Protein AF-A0A444UQG5-F1 (afdb_monomer)

Nearest PDB structures (foldseek):
  4miv-assembly1_B  TM=8.599E-01  e=2.921E-13  Homo sapiens
  4miv-assembly4_G  TM=8.501E-01  e=8.604E-13  Homo sapiens
  4miv-assembly3_F  TM=8.378E-01  e=3.801E-12  Homo sapiens

Foldseek 3Di:
DDDDDPPPPPQPPQLVVPDVQEQFAEFAADVDDDCVRHDHPHYHYVVNDPNCQRAPVVVSVVVSVVVSVPPPDPGHYDYHRHHPPQPFCCVPCVVCPGRNVQQQPPDPPNDHHDDDDDPVRPPDD

InterPro domains:
  IPR017850 Alkaline-phosphatase-like, core domain superfamily [G3DSA:3.40.720.10] (21-124)
  IPR017850 Alkaline-phosphatase-like, core domain superfamily [SSF53649] (25-100)

Mean predicted aligned error: 9.88 Å

pLDDT: mean 79.7, std 18.8, range [27.98, 96.19]

Secondary structure (DSSP, 8-state):
------------TTTTT--TTSEEEEEE---SS-GGGS--SEEEETTTS-HHHHHT-HHHHHHHHHHHHTS---SPEEEEEE--TT---TTT-GGG-TTSTTTTSSSTTSS-------GGGG---

Radius of gyration: 18.4 Å; Cα contacts (8 Å, |Δi|>4): 160; chains: 1; bounding box: 42×46×58 Å

Solvent-accessible surface area (backbone atoms only — not comparable to full-atom values): 7798 Å² total; per-residue (Å²): 140,79,89,78,81,79,80,74,76,86,66,51,77,59,55,78,63,62,49,93,73,37,49,33,32,39,36,7,58,68,98,65,79,66,67,92,66,60,83,46,86,40,72,44,29,54,91,83,41,60,44,61,47,40,11,60,35,61,70,53,39,52,52,51,52,53,54,58,71,63,56,92,64,93,48,56,77,46,75,47,75,32,61,42,64,82,48,74,29,41,88,86,42,51,91,22,35,58,51,35,77,44,53,31,64,61,57,90,91,26,78,53,66,75,84,83,76,57,77,84,75,63,64,85,128

Organism: Acipenser ruthenus (NCBI:txid7906)

Structure (mmCIF, N/CA/C/O backbone):
data_AF-A0A444UQG5-F1
#
_entry.id   AF-A0A444UQG5-F1
#
loop_
_atom_site.group_PDB
_atom_site.id
_atom_site.type_symbol
_atom_site.label_atom_id
_atom_site.label_alt_id
_atom_site.label_comp_id
_atom_site.label_asym_id
_atom_site.label_entity_id
_atom_site.label_seq_id
_atom_site.pdbx_PDB_ins_code
_atom_site.Cartn_x
_atom_site.Cartn_y
_atom_site.Cartn_z
_atom_site.occupancy
_atom_site.B_iso_or_equiv
_atom_site.auth_seq_id
_atom_site.auth_comp_id
_atom_site.auth_asym_id
_atom_site.auth_atom_id
_atom_site.pdbx_PDB_model_num
ATOM 1 N N . MET A 1 1 ? 25.318 -24.220 40.198 1.00 33.59 1 MET A N 1
ATOM 2 C CA . MET A 1 1 ? 25.041 -23.938 38.773 1.00 33.59 1 MET A CA 1
ATOM 3 C C . MET A 1 1 ? 23.625 -24.414 38.481 1.00 33.59 1 MET A C 1
ATOM 5 O O . MET A 1 1 ? 23.400 -25.613 38.415 1.00 33.59 1 MET A O 1
ATOM 9 N N . HIS A 1 2 ? 22.649 -23.510 38.456 1.00 30.95 2 HIS A N 1
ATOM 10 C CA . HIS A 1 2 ? 21.287 -23.803 38.005 1.00 30.95 2 HIS A CA 1
ATOM 11 C C . HIS A 1 2 ? 21.068 -22.975 36.745 1.00 30.95 2 HIS A C 1
ATOM 13 O O . HIS A 1 2 ? 21.158 -21.751 36.780 1.00 30.95 2 HIS A O 1
ATOM 19 N N . SER A 1 3 ? 20.896 -23.672 35.624 1.00 34.53 3 SER A N 1
ATOM 20 C CA . SER A 1 3 ? 20.549 -23.084 34.337 1.00 34.53 3 SER A CA 1
ATOM 21 C C . SER A 1 3 ? 19.106 -22.596 34.435 1.00 34.53 3 SER A C 1
ATOM 23 O O . SER A 1 3 ? 18.177 -23.394 34.526 1.00 34.53 3 SER A O 1
ATOM 25 N N . GLY A 1 4 ? 18.935 -21.278 34.517 1.00 32.34 4 GLY A N 1
ATOM 26 C CA . GLY A 1 4 ? 17.632 -20.640 34.416 1.00 32.34 4 GLY A CA 1
ATOM 27 C C . GLY A 1 4 ? 17.149 -20.725 32.975 1.00 32.34 4 GLY A C 1
ATOM 28 O O . GLY A 1 4 ? 17.716 -20.099 32.084 1.00 32.34 4 GLY A O 1
ATOM 29 N N . THR A 1 5 ? 16.098 -21.502 32.744 1.00 33.50 5 THR A N 1
ATOM 30 C CA . THR A 1 5 ? 15.280 -21.417 31.537 1.00 33.50 5 THR A CA 1
ATOM 31 C C . THR A 1 5 ? 14.663 -20.022 31.455 1.00 33.50 5 THR A C 1
ATOM 33 O O . THR A 1 5 ? 13.746 -19.696 32.207 1.00 33.50 5 THR A O 1
ATOM 36 N N . CYS A 1 6 ? 15.168 -19.191 30.542 1.00 27.98 6 CYS A N 1
ATOM 37 C CA . CYS A 1 6 ? 14.512 -17.955 30.135 1.00 27.98 6 CYS A CA 1
ATOM 38 C C . CYS A 1 6 ? 13.212 -18.304 29.398 1.00 27.98 6 CYS A C 1
ATOM 40 O O . CYS A 1 6 ? 13.220 -18.567 28.197 1.00 27.98 6 CYS A O 1
ATOM 42 N N . TYR A 1 7 ? 12.087 -18.289 30.110 1.00 31.41 7 TYR A N 1
ATOM 43 C CA . TYR A 1 7 ? 10.776 -18.136 29.489 1.00 31.41 7 TYR A CA 1
ATOM 44 C C . TYR A 1 7 ? 10.681 -16.702 28.950 1.00 31.41 7 TYR A C 1
ATOM 46 O O . TYR A 1 7 ? 10.202 -15.799 29.631 1.00 31.41 7 TYR A O 1
ATOM 54 N N . LEU A 1 8 ? 11.175 -16.472 27.730 1.00 33.75 8 LEU A N 1
ATOM 55 C CA . LEU A 1 8 ? 10.726 -15.326 26.947 1.00 33.75 8 LEU A CA 1
ATOM 56 C C . LEU A 1 8 ? 9.278 -15.611 26.545 1.00 33.75 8 LEU A C 1
ATOM 58 O O . LEU A 1 8 ? 8.991 -16.492 25.731 1.00 33.75 8 LEU A O 1
ATOM 62 N N . SER A 1 9 ? 8.368 -14.880 27.177 1.00 37.19 9 SER A N 1
ATOM 63 C CA . SER A 1 9 ? 6.961 -14.792 26.821 1.00 37.19 9 SER A CA 1
ATOM 64 C C . SER A 1 9 ? 6.830 -14.452 25.333 1.00 37.19 9 SER A C 1
ATOM 66 O O . SER A 1 9 ? 7.060 -13.314 24.930 1.00 37.19 9 SER A O 1
ATOM 68 N N . HIS A 1 10 ? 6.463 -15.443 24.521 1.00 40.59 10 HIS A N 1
ATOM 69 C CA . HIS A 1 10 ? 6.075 -15.294 23.116 1.00 40.59 10 HIS A CA 1
ATOM 70 C C . HIS A 1 10 ? 4.682 -14.658 23.010 1.00 40.59 10 HIS A C 1
ATOM 72 O O . HIS A 1 10 ? 3.760 -15.238 22.443 1.00 40.59 10 HIS A O 1
ATOM 78 N N . VAL A 1 11 ? 4.506 -13.475 23.593 1.00 42.38 11 VAL A N 1
ATOM 79 C CA . VAL A 1 11 ? 3.353 -12.639 23.269 1.00 42.38 11 VAL A CA 1
ATOM 80 C C . VAL A 1 11 ? 3.768 -11.845 22.031 1.00 42.38 11 VAL A C 1
ATOM 82 O O . VAL A 1 11 ? 4.779 -11.137 22.101 1.00 42.38 11 VAL A O 1
ATOM 85 N N . PRO A 1 12 ? 3.082 -11.992 20.883 1.00 54.03 12 PRO A N 1
ATOM 86 C CA . PRO A 1 12 ? 3.355 -11.161 19.719 1.00 54.03 12 PRO A CA 1
ATOM 87 C C . PRO A 1 12 ? 3.313 -9.692 20.142 1.00 54.03 12 PRO A C 1
ATOM 89 O O . PRO A 1 12 ? 2.421 -9.290 20.887 1.00 54.03 12 PRO A O 1
ATOM 92 N N . PHE A 1 13 ? 4.267 -8.885 19.677 1.00 50.34 13 PHE A N 1
ATOM 93 C CA . PHE A 1 13 ? 4.331 -7.447 19.973 1.00 50.34 13 PHE A CA 1
ATOM 94 C C . PHE A 1 13 ? 2.990 -6.731 19.703 1.00 50.34 13 PHE A C 1
ATOM 96 O O . PHE A 1 13 ? 2.634 -5.780 20.391 1.00 50.34 13 PHE A O 1
ATOM 103 N N . THR A 1 14 ? 2.211 -7.240 18.748 1.00 50.91 14 THR A N 1
ATOM 104 C CA . THR A 1 14 ? 0.875 -6.765 18.380 1.00 50.91 14 THR A CA 1
ATOM 105 C C . THR A 1 14 ? -0.216 -7.122 19.396 1.00 50.91 14 THR A C 1
ATOM 107 O O . THR A 1 14 ? -1.068 -6.282 19.673 1.00 50.91 14 THR A O 1
ATOM 110 N N . ALA A 1 15 ? -0.154 -8.289 20.045 1.00 51.81 15 ALA A N 1
ATOM 111 C CA . ALA A 1 15 ? -1.118 -8.701 21.071 1.00 51.81 15 ALA A CA 1
ATOM 112 C C . ALA A 1 15 ? -1.021 -7.863 22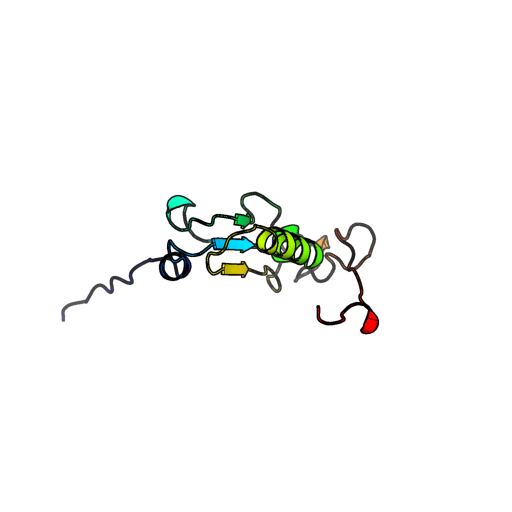.362 1.00 51.81 15 ALA A C 1
ATOM 114 O O . ALA A 1 15 ? -1.980 -7.790 23.122 1.00 51.81 15 ALA A O 1
ATOM 115 N N . GLY A 1 16 ? 0.122 -7.210 22.607 1.00 49.84 16 GLY A N 1
ATOM 116 C CA . GLY A 1 16 ? 0.286 -6.248 23.705 1.00 49.84 16 GLY A CA 1
ATOM 117 C C . GLY A 1 16 ? -0.166 -4.818 23.378 1.00 49.84 16 GLY A C 1
ATOM 118 O O . GLY A 1 16 ? -0.334 -4.019 24.295 1.00 49.84 16 GLY A O 1
ATOM 119 N N . LEU A 1 17 ? -0.344 -4.484 22.092 1.00 55.50 17 LEU A N 1
ATOM 120 C CA . LEU A 1 17 ? -0.677 -3.135 21.610 1.00 55.50 17 LEU A CA 1
ATOM 121 C C . LEU A 1 17 ? -2.112 -3.008 21.091 1.00 55.50 17 LEU A C 1
ATOM 123 O O . LEU A 1 17 ? -2.660 -1.906 21.118 1.00 55.50 17 LEU A O 1
ATOM 127 N N . HIS A 1 18 ? -2.732 -4.102 20.640 1.00 59.12 18 HIS A N 1
ATOM 128 C CA . HIS A 1 18 ? -4.156 -4.116 20.329 1.00 59.12 18 HIS A CA 1
ATOM 129 C C . HIS A 1 18 ? -4.952 -4.058 21.636 1.00 59.12 18 HIS A C 1
ATOM 131 O O . HIS A 1 18 ? -5.248 -5.069 22.272 1.00 59.12 18 HIS A O 1
ATOM 137 N N . LEU A 1 19 ? -5.255 -2.836 22.068 1.00 59.84 19 LEU A N 1
ATOM 138 C CA . LEU A 1 19 ? -6.171 -2.603 23.173 1.00 59.84 19 LEU A CA 1
ATOM 139 C C . LEU A 1 19 ? -7.580 -3.007 22.701 1.00 59.84 19 LEU A C 1
ATOM 141 O O . LEU A 1 19 ? -7.973 -2.567 21.618 1.00 59.84 19 LEU A O 1
ATOM 145 N N . PRO A 1 20 ? -8.364 -3.771 23.489 1.00 64.69 20 PRO A N 1
ATOM 146 C CA . PRO A 1 20 ? -9.726 -4.191 23.120 1.00 64.69 20 PRO A CA 1
ATOM 147 C C . PRO A 1 20 ? -10.655 -3.029 22.731 1.00 64.69 20 PRO A C 1
ATOM 149 O O . PRO A 1 20 ? -11.639 -3.203 22.018 1.00 64.69 20 PRO A O 1
ATOM 152 N N . GLU A 1 21 ? -10.330 -1.825 23.199 1.00 76.75 21 GLU A N 1
ATOM 153 C CA . GLU A 1 21 ? -11.081 -0.593 22.973 1.00 76.75 21 GLU A CA 1
ATOM 154 C C . GLU A 1 21 ? -10.582 0.211 21.762 1.00 76.75 21 GLU A C 1
ATOM 156 O O . GLU A 1 21 ? -11.030 1.333 21.557 1.00 76.75 21 GLU A O 1
ATOM 161 N N . SER A 1 22 ? -9.665 -0.337 20.956 1.00 80.38 22 SER A N 1
ATOM 162 C CA . SER A 1 22 ? -9.114 0.312 19.762 1.00 80.38 22 SER A CA 1
ATOM 163 C C . SER A 1 22 ? -9.539 -0.387 18.475 1.00 80.38 22 SER A C 1
ATOM 165 O O . SER A 1 22 ? -9.666 -1.610 18.429 1.00 80.38 22 SER A O 1
ATOM 167 N N . THR A 1 23 ? -9.706 0.387 17.406 1.00 88.31 23 THR A N 1
ATOM 168 C CA . THR A 1 23 ? -9.893 -0.152 16.058 1.00 88.31 23 THR A CA 1
ATOM 169 C C . THR A 1 23 ? -8.543 -0.567 15.495 1.00 88.31 23 THR A C 1
ATOM 171 O O . THR A 1 23 ? -7.670 0.274 15.249 1.00 88.31 23 THR A O 1
ATOM 174 N N . GLY A 1 24 ? -8.363 -1.874 15.304 1.00 89.38 24 GLY A N 1
ATOM 175 C CA . GLY A 1 24 ? -7.108 -2.461 14.839 1.00 89.38 24 GLY A CA 1
ATOM 176 C C . GLY A 1 24 ? -7.056 -2.623 13.320 1.00 89.38 24 GLY A C 1
ATOM 177 O O . GLY A 1 24 ? -7.926 -3.260 12.726 1.00 89.38 24 GLY A O 1
ATOM 178 N N . GLY A 1 25 ? -5.996 -2.123 12.685 1.00 91.81 25 GLY A N 1
ATOM 179 C CA . GLY A 1 25 ? -5.701 -2.350 11.273 1.00 91.81 25 GLY A CA 1
ATOM 180 C C . GLY A 1 25 ? -4.303 -2.923 11.029 1.00 91.81 25 GLY A C 1
ATOM 181 O O . GLY A 1 25 ? -3.329 -2.455 11.614 1.00 91.81 25 GLY A O 1
ATOM 182 N N . PHE A 1 26 ? -4.185 -3.874 10.102 1.00 92.81 26 PHE A N 1
ATOM 183 C CA . PHE A 1 26 ? -2.919 -4.404 9.591 1.00 92.81 26 PHE A CA 1
ATOM 184 C C . PHE A 1 26 ? -2.915 -4.361 8.059 1.00 92.81 26 PHE A C 1
ATOM 186 O O . PHE A 1 26 ? -3.798 -4.927 7.409 1.00 92.81 26 PHE A O 1
ATOM 193 N N . ILE A 1 27 ? -1.904 -3.730 7.459 1.00 95.56 27 ILE A N 1
ATOM 194 C CA . ILE A 1 27 ? -1.684 -3.726 6.005 1.00 95.56 27 ILE A CA 1
ATOM 195 C C . ILE A 1 27 ? -0.232 -4.119 5.723 1.00 95.56 27 ILE A C 1
ATOM 197 O O . ILE A 1 27 ? 0.674 -3.415 6.158 1.00 95.56 27 ILE A O 1
ATOM 201 N N . GLY A 1 28 ? 0.006 -5.194 4.969 1.00 93.75 28 GLY A N 1
ATOM 202 C CA . GLY A 1 28 ? 1.355 -5.587 4.539 1.00 93.75 28 GLY A CA 1
ATOM 203 C C . GLY A 1 28 ? 1.751 -7.011 4.915 1.00 93.75 28 GLY A C 1
ATOM 204 O O . GLY A 1 28 ? 0.894 -7.883 4.993 1.00 93.75 28 GLY A O 1
ATOM 205 N N . LYS A 1 29 ? 3.051 -7.273 5.096 1.00 90.88 29 LYS A N 1
ATOM 206 C CA . LYS A 1 29 ? 3.555 -8.621 5.416 1.00 90.88 29 LYS A CA 1
ATOM 207 C C . LYS A 1 29 ? 3.390 -8.925 6.912 1.00 90.88 29 LYS A C 1
ATOM 209 O O . LYS A 1 29 ? 4.035 -8.265 7.723 1.00 90.88 29 LYS A O 1
ATOM 214 N N . LYS A 1 30 ? 2.604 -9.946 7.265 1.00 84.06 30 LYS A N 1
ATOM 215 C CA . LYS A 1 30 ? 2.417 -10.419 8.646 1.00 84.06 30 LYS A CA 1
ATOM 216 C C . LYS A 1 30 ? 3.549 -11.341 9.084 1.00 84.06 30 LYS A C 1
ATOM 218 O O . LYS A 1 30 ? 4.258 -11.023 10.032 1.00 84.06 30 LYS A O 1
ATOM 223 N N . HIS A 1 31 ? 3.768 -12.444 8.365 1.00 73.50 31 HIS A N 1
ATOM 224 C CA . HIS A 1 31 ? 4.846 -13.416 8.610 1.00 73.50 31 HIS A CA 1
ATOM 225 C C . HIS A 1 31 ? 5.022 -13.833 10.084 1.00 73.50 31 HIS A C 1
ATOM 227 O O . HIS A 1 31 ? 6.135 -14.114 10.530 1.00 73.50 31 HIS A O 1
ATOM 233 N N . ALA A 1 32 ? 3.927 -13.856 10.842 1.00 65.62 32 ALA A N 1
ATOM 234 C CA . ALA A 1 32 ? 3.915 -14.160 12.262 1.00 65.62 32 ALA A CA 1
ATOM 235 C C . ALA A 1 32 ? 2.624 -14.902 12.624 1.00 65.62 32 ALA A C 1
ATOM 237 O O . ALA A 1 32 ? 1.548 -14.349 12.430 1.00 65.62 32 ALA A O 1
ATOM 238 N N . GLY A 1 33 ? 2.788 -16.117 13.174 1.00 63.09 33 GLY A N 1
ATOM 239 C CA . GLY A 1 33 ? 1.826 -16.877 13.992 1.00 63.09 33 GLY A CA 1
ATOM 240 C C . GLY A 1 33 ? 0.442 -17.198 13.397 1.00 63.09 33 GLY A C 1
ATOM 241 O O . GLY A 1 33 ? 0.021 -16.594 12.420 1.00 63.09 33 GLY A O 1
ATOM 242 N N . PRO A 1 34 ? -0.302 -18.164 13.970 1.00 62.41 34 PRO A N 1
ATOM 243 C CA . PRO A 1 34 ? -1.681 -18.423 13.556 1.00 62.41 34 PRO A CA 1
ATOM 244 C C . PRO A 1 34 ? -2.569 -17.194 13.811 1.00 62.41 34 PRO A C 1
ATOM 246 O O . PRO A 1 34 ? -2.376 -16.476 14.789 1.00 62.41 34 PRO A O 1
ATOM 249 N N . GLU A 1 35 ? -3.573 -16.968 12.962 1.00 59.59 35 GLU A N 1
ATOM 250 C CA . GLU A 1 35 ? -4.495 -15.818 13.036 1.00 59.59 35 GLU A CA 1
ATOM 251 C C . GLU A 1 35 ? -5.094 -15.603 14.440 1.00 59.59 35 GLU A C 1
ATOM 253 O O . GLU A 1 35 ? -5.283 -14.473 14.881 1.00 59.59 35 GLU A O 1
ATOM 258 N N . THR A 1 36 ? -5.278 -16.695 15.188 1.00 59.44 36 THR A N 1
ATOM 259 C CA . THR A 1 36 ? -5.850 -16.732 16.538 1.00 59.44 36 THR A CA 1
ATOM 260 C C . THR A 1 36 ? -5.077 -15.949 17.602 1.00 59.44 36 THR A C 1
ATOM 262 O O . THR A 1 36 ? -5.637 -15.707 18.667 1.00 59.44 36 THR A O 1
ATOM 265 N N . VAL A 1 37 ? -3.807 -15.589 17.374 1.00 60.50 37 VAL A N 1
ATOM 266 C CA . VAL A 1 37 ? -2.990 -14.841 18.356 1.00 60.50 37 VAL A CA 1
ATOM 267 C C . VAL A 1 37 ? -2.787 -13.368 17.999 1.00 60.50 37 VAL A C 1
ATOM 269 O O . VAL A 1 37 ? -2.116 -12.657 18.743 1.00 60.50 37 VAL A O 1
ATOM 272 N N . ASP A 1 38 ? -3.343 -12.913 16.874 1.00 60.44 38 ASP A N 1
ATOM 273 C CA . ASP A 1 38 ? -3.138 -11.555 16.363 1.00 60.44 38 ASP A CA 1
ATOM 274 C C . ASP A 1 38 ? -4.380 -11.038 15.605 1.00 60.44 38 ASP A C 1
ATOM 276 O O . ASP A 1 38 ? -4.346 -10.911 14.371 1.00 60.44 38 ASP A O 1
ATOM 280 N N . PRO A 1 39 ? -5.511 -10.835 16.314 1.00 72.00 39 PRO A N 1
ATOM 281 C CA . PRO A 1 39 ? -6.754 -10.396 15.700 1.00 72.00 39 PRO A CA 1
ATOM 282 C C . PRO A 1 39 ? -6.701 -8.898 15.369 1.00 72.00 39 PRO A C 1
ATOM 284 O O . PRO A 1 39 ? -6.411 -8.066 16.224 1.00 72.00 39 PRO A O 1
ATOM 287 N N . PHE A 1 40 ? -7.033 -8.557 14.124 1.00 79.31 40 PHE A N 1
ATOM 288 C CA . PHE A 1 40 ? -7.255 -7.182 13.677 1.00 79.31 40 PHE A CA 1
ATOM 289 C C . PHE A 1 40 ? -8.636 -7.075 13.036 1.00 79.31 40 PHE A C 1
ATOM 291 O O . PHE A 1 40 ? -8.982 -7.898 12.188 1.00 79.31 40 PHE A O 1
ATOM 298 N N . ASP A 1 41 ? -9.381 -6.018 13.367 1.00 82.88 41 ASP A N 1
ATOM 299 C CA . ASP A 1 41 ? -10.681 -5.711 12.751 1.00 82.88 41 ASP A CA 1
ATOM 300 C C . ASP A 1 41 ? -10.552 -5.539 11.225 1.00 82.88 41 ASP A C 1
ATOM 302 O O . ASP A 1 41 ? -11.429 -5.920 10.445 1.00 82.88 41 ASP A O 1
ATOM 306 N N . PHE A 1 42 ? -9.426 -4.971 10.782 1.00 90.06 42 PHE A N 1
ATOM 307 C CA . PHE A 1 42 ? -9.102 -4.758 9.378 1.00 90.06 42 PHE A CA 1
ATOM 308 C C . PHE A 1 42 ? -7.731 -5.354 9.035 1.00 90.06 42 PHE A C 1
ATOM 310 O O . PHE A 1 42 ? -6.703 -4.730 9.273 1.00 90.06 42 PHE A O 1
ATOM 317 N N . ALA A 1 43 ? -7.695 -6.533 8.409 1.00 92.00 43 ALA A N 1
ATOM 318 C CA . ALA A 1 43 ? -6.448 -7.173 7.975 1.00 92.00 43 ALA A CA 1
ATOM 319 C C . ALA A 1 43 ? -6.351 -7.297 6.443 1.00 92.00 43 ALA A C 1
ATOM 321 O O . ALA A 1 43 ? -7.213 -7.883 5.774 1.00 92.00 43 ALA A O 1
ATOM 322 N N . ARG A 1 44 ? -5.285 -6.741 5.861 1.00 94.81 44 ARG A N 1
ATOM 323 C CA . ARG A 1 44 ? -4.932 -6.836 4.434 1.00 94.81 44 ARG A CA 1
ATOM 324 C C . ARG A 1 44 ? -3.481 -7.293 4.317 1.00 94.81 44 ARG A C 1
ATOM 326 O O . ARG A 1 44 ? -2.565 -6.473 4.252 1.00 94.81 44 ARG A O 1
ATOM 333 N N . THR A 1 45 ? -3.297 -8.607 4.325 1.00 92.94 45 THR A N 1
ATOM 334 C CA . THR A 1 45 ? -2.001 -9.284 4.463 1.00 92.94 45 THR A CA 1
ATOM 335 C C . THR A 1 45 ? -1.702 -10.176 3.263 1.00 92.94 45 THR A C 1
ATOM 337 O O . THR A 1 45 ? -2.533 -10.314 2.361 1.00 92.94 45 THR A O 1
ATOM 340 N N . GLU A 1 46 ? -0.527 -10.810 3.252 1.00 90.00 46 GLU A N 1
ATOM 341 C CA . GLU A 1 46 ? -0.172 -11.850 2.279 1.00 90.00 46 GLU A CA 1
ATOM 342 C C . GLU A 1 46 ? -1.128 -13.054 2.272 1.00 90.00 46 GLU A C 1
ATOM 344 O O . GLU A 1 46 ? -1.142 -13.808 1.301 1.00 90.00 46 GLU A O 1
ATOM 349 N N . GLU A 1 47 ? -1.924 -13.229 3.329 1.00 89.00 47 GLU A N 1
ATOM 350 C CA . GLU A 1 47 ? -2.880 -14.332 3.479 1.00 89.00 47 GLU A CA 1
ATOM 351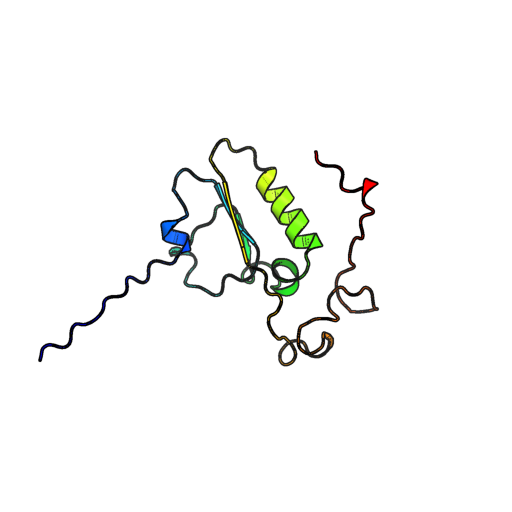 C C . GLU A 1 47 ? -4.128 -14.131 2.605 1.00 89.00 47 GLU A C 1
ATOM 353 O O . GLU A 1 47 ? -4.769 -15.103 2.213 1.00 89.00 47 GLU A O 1
ATOM 358 N N . ASN A 1 48 ? -4.469 -12.880 2.271 1.00 91.88 48 ASN A N 1
ATOM 359 C CA . ASN A 1 48 ? -5.672 -12.552 1.496 1.00 91.88 48 ASN A CA 1
ATOM 360 C C . ASN A 1 48 ? -5.417 -11.691 0.249 1.00 91.88 48 ASN A C 1
ATOM 362 O O . ASN A 1 48 ? -6.270 -11.628 -0.640 1.00 91.88 48 ASN A O 1
ATOM 366 N N . ILE A 1 49 ? -4.255 -11.044 0.140 1.00 92.50 49 ILE A N 1
ATOM 367 C CA . ILE A 1 49 ? -3.853 -10.246 -1.020 1.00 92.50 49 ILE A CA 1
ATOM 368 C C . ILE A 1 49 ? -2.367 -10.484 -1.300 1.00 92.50 49 ILE A C 1
ATOM 370 O O . ILE A 1 49 ? -1.566 -10.649 -0.394 1.00 92.50 49 ILE A O 1
ATOM 374 N N . SER A 1 50 ? -1.953 -10.444 -2.570 1.00 92.81 50 SER A N 1
ATOM 375 C CA . SER A 1 50 ? -0.531 -10.532 -2.931 1.00 92.81 50 SER A CA 1
ATOM 376 C C . SER A 1 50 ? 0.340 -9.570 -2.107 1.00 92.81 50 SER A C 1
ATOM 378 O O . SER A 1 50 ? 0.100 -8.360 -2.108 1.00 92.81 50 SER A O 1
ATOM 380 N N . VAL A 1 51 ? 1.416 -10.091 -1.502 1.00 93.12 51 VAL A N 1
ATOM 381 C CA . VAL A 1 51 ? 2.398 -9.304 -0.729 1.00 93.12 51 VAL A CA 1
ATOM 382 C C . VAL A 1 51 ? 3.013 -8.153 -1.537 1.00 93.12 51 VAL A C 1
ATOM 384 O O . VAL A 1 51 ? 3.387 -7.126 -0.981 1.00 93.12 51 VAL A O 1
ATOM 387 N N . LEU A 1 52 ? 3.059 -8.268 -2.870 1.00 92.94 52 LEU A N 1
ATOM 388 C CA . LEU A 1 52 ? 3.472 -7.169 -3.744 1.00 92.94 52 LEU A CA 1
ATOM 389 C C . LEU A 1 52 ? 2.507 -5.980 -3.698 1.00 92.94 52 LEU A C 1
ATOM 391 O O . LEU A 1 52 ? 2.929 -4.827 -3.740 1.00 92.94 52 LEU A O 1
ATOM 395 N N . GLN A 1 53 ? 1.206 -6.246 -3.607 1.00 95.06 53 GLN A N 1
ATOM 396 C CA . GLN A 1 53 ? 0.175 -5.211 -3.607 1.00 95.06 53 GLN A CA 1
ATOM 397 C C . GLN A 1 53 ? 0.008 -4.564 -2.231 1.00 95.06 53 GLN A C 1
ATOM 399 O O . GLN A 1 53 ? -0.161 -3.352 -2.159 1.00 95.06 53 GLN A O 1
ATOM 404 N N . VAL A 1 54 ? 0.069 -5.340 -1.147 1.00 95.75 54 VAL A N 1
ATOM 405 C CA . VAL A 1 54 ? -0.091 -4.800 0.218 1.00 95.75 54 VAL A CA 1
ATOM 406 C C . VAL A 1 54 ? 1.223 -4.386 0.875 1.00 95.75 54 VAL A C 1
ATOM 408 O O . VAL A 1 54 ? 1.191 -3.652 1.852 1.00 95.75 54 VAL A O 1
ATOM 411 N N . GLY A 1 55 ? 2.371 -4.814 0.341 1.00 94.31 55 GLY A N 1
ATOM 412 C CA . GLY A 1 55 ? 3.688 -4.526 0.912 1.00 94.31 55 GLY A CA 1
ATOM 413 C C . GLY A 1 55 ? 4.588 -3.601 0.085 1.00 94.31 55 GLY A C 1
ATOM 414 O O . GLY A 1 55 ? 5.540 -3.075 0.650 1.00 94.31 55 GLY A O 1
ATOM 415 N N . ARG A 1 56 ? 4.325 -3.396 -1.218 1.00 94.88 56 ARG A N 1
ATOM 416 C CA . ARG A 1 56 ? 5.177 -2.558 -2.103 1.00 94.88 56 ARG A CA 1
ATOM 417 C C . ARG A 1 56 ? 4.416 -1.538 -2.949 1.00 94.88 56 ARG A C 1
ATOM 419 O O . ARG A 1 56 ? 4.918 -0.459 -3.245 1.00 94.88 56 ARG A O 1
ATOM 426 N N . ASN A 1 57 ? 3.183 -1.846 -3.356 1.00 94.94 57 ASN A N 1
ATOM 427 C CA . ASN A 1 57 ? 2.346 -0.892 -4.087 1.00 94.94 57 ASN A CA 1
ATOM 428 C C . ASN A 1 57 ? 1.801 0.187 -3.136 1.00 94.94 57 ASN A C 1
ATOM 430 O O . ASN A 1 57 ? 0.694 0.073 -2.603 1.00 94.94 57 ASN A O 1
ATOM 434 N N . ILE A 1 58 ? 2.561 1.269 -2.964 1.00 94.12 58 ILE A N 1
ATOM 435 C CA . ILE A 1 58 ? 2.202 2.380 -2.072 1.00 94.12 58 ILE A CA 1
ATOM 436 C C . ILE A 1 58 ? 0.872 3.053 -2.443 1.00 94.12 58 ILE A C 1
ATOM 438 O O . ILE A 1 58 ? 0.188 3.572 -1.564 1.00 94.12 58 ILE A O 1
ATOM 442 N N . THR A 1 59 ? 0.437 2.989 -3.708 1.00 93.31 59 THR A N 1
ATOM 443 C CA . THR A 1 59 ? -0.890 3.500 -4.097 1.00 93.31 59 THR A CA 1
ATOM 444 C C . THR A 1 59 ? -1.998 2.625 -3.526 1.00 93.31 59 THR A C 1
ATOM 446 O O . THR A 1 59 ? -2.973 3.143 -2.979 1.00 93.31 59 THR A O 1
ATOM 449 N N . LYS A 1 60 ? -1.850 1.298 -3.606 1.00 95.12 60 LYS A N 1
ATOM 450 C CA . LYS A 1 60 ? -2.809 0.365 -3.006 1.00 95.12 60 LYS A CA 1
ATOM 451 C C . LYS A 1 60 ? -2.811 0.489 -1.485 1.00 95.12 60 LYS A C 1
ATOM 453 O O . LYS A 1 60 ? -3.893 0.583 -0.913 1.00 95.12 60 LYS A O 1
ATOM 458 N N . ILE A 1 61 ? -1.637 0.565 -0.855 1.00 95.75 61 ILE A N 1
ATOM 459 C CA . ILE A 1 61 ? -1.500 0.781 0.594 1.00 95.75 61 ILE A CA 1
ATOM 460 C C . ILE A 1 61 ? -2.217 2.072 1.004 1.00 95.75 61 ILE A C 1
ATOM 462 O O . ILE A 1 61 ? -3.095 2.019 1.857 1.00 95.75 61 ILE A O 1
ATOM 466 N N . LYS A 1 62 ? -1.961 3.203 0.328 1.00 94.56 62 LYS A N 1
ATOM 467 C CA . LYS A 1 62 ? -2.664 4.480 0.566 1.00 94.56 62 LYS A CA 1
ATOM 468 C C . LYS A 1 62 ? -4.187 4.326 0.512 1.00 94.56 62 LYS A C 1
ATOM 470 O O . LYS A 1 62 ? -4.895 4.858 1.361 1.00 94.56 62 LYS A O 1
ATOM 475 N N . LEU A 1 63 ? -4.710 3.617 -0.491 1.00 94.81 63 LEU A N 1
ATOM 476 C CA . LEU A 1 63 ? -6.155 3.403 -0.629 1.00 94.81 63 LEU A CA 1
ATOM 477 C C . LEU A 1 63 ? -6.729 2.529 0.493 1.00 94.81 63 LEU A C 1
ATOM 479 O O . LEU A 1 63 ? -7.842 2.797 0.937 1.00 94.81 63 LEU A O 1
ATOM 483 N N . LEU A 1 64 ? -5.983 1.526 0.959 1.00 96.19 64 LEU A N 1
ATOM 484 C CA . LEU A 1 64 ? -6.376 0.680 2.088 1.00 96.19 64 LEU A CA 1
ATOM 485 C C . LEU A 1 64 ? -6.334 1.448 3.414 1.00 96.19 64 LEU A C 1
ATOM 487 O O . LEU A 1 64 ? -7.273 1.341 4.193 1.00 96.19 64 LEU A O 1
ATOM 491 N N . VAL A 1 65 ? -5.311 2.281 3.628 1.00 95.50 65 VAL A N 1
ATOM 492 C CA . VAL A 1 65 ? -5.246 3.205 4.771 1.00 95.50 65 VAL A CA 1
ATOM 493 C C . VAL A 1 65 ? -6.450 4.147 4.746 1.00 95.50 65 VAL A C 1
ATOM 495 O O . VAL A 1 65 ? -7.148 4.283 5.744 1.00 95.50 65 VAL A O 1
ATOM 498 N N . ARG A 1 66 ? -6.767 4.741 3.587 1.00 94.56 66 ARG A N 1
ATOM 499 C CA . ARG A 1 66 ? -7.951 5.602 3.438 1.00 94.56 66 ARG A CA 1
ATOM 500 C C . ARG A 1 66 ? -9.252 4.853 3.732 1.00 94.56 66 ARG A C 1
ATOM 502 O O . ARG A 1 66 ? -10.153 5.430 4.323 1.00 94.56 66 ARG A O 1
ATOM 509 N N . GLN A 1 67 ? -9.361 3.594 3.309 1.00 94.38 67 GLN A N 1
ATOM 510 C CA . GLN A 1 67 ? -10.522 2.753 3.599 1.00 94.38 67 GLN A CA 1
ATOM 511 C C . GLN A 1 67 ? -10.655 2.481 5.101 1.00 94.38 67 GLN A C 1
ATOM 513 O O . GLN A 1 67 ? -11.753 2.613 5.629 1.00 94.38 67 GLN A O 1
ATOM 518 N N . PHE A 1 68 ? -9.555 2.139 5.773 1.00 93.19 68 PHE A N 1
ATOM 519 C CA . PHE A 1 68 ? -9.520 1.922 7.218 1.00 93.19 68 PHE A CA 1
ATOM 520 C C . PHE A 1 68 ? -9.958 3.178 7.984 1.00 93.19 68 PHE A C 1
ATOM 522 O O . PHE A 1 68 ? -10.865 3.110 8.803 1.00 93.19 68 PHE A O 1
ATOM 529 N N . LEU A 1 69 ? -9.398 4.341 7.641 1.00 92.00 69 LEU A N 1
ATOM 530 C CA . LEU A 1 69 ? -9.726 5.617 8.288 1.00 92.00 69 LEU A CA 1
ATOM 531 C C . LEU A 1 69 ? -11.144 6.127 7.981 1.00 92.00 69 LEU A C 1
ATOM 5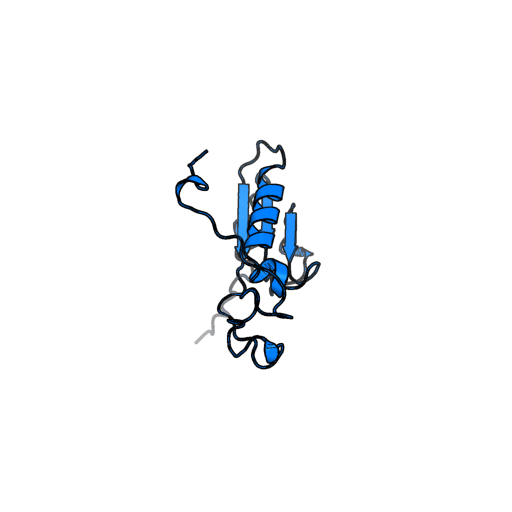33 O O . LEU A 1 69 ? -11.614 7.051 8.636 1.00 92.00 69 LEU A O 1
ATOM 537 N N . HIS A 1 70 ? -11.824 5.574 6.972 1.00 91.06 70 HIS A N 1
ATOM 538 C CA . HIS A 1 70 ? -13.209 5.934 6.659 1.00 91.06 70 HIS A CA 1
ATOM 539 C C . HIS A 1 70 ? -14.231 5.135 7.477 1.00 91.06 70 HIS A C 1
ATOM 541 O O . HIS A 1 70 ? -15.422 5.455 7.445 1.00 91.06 70 HIS A O 1
ATOM 547 N N . VAL A 1 71 ? -13.794 4.092 8.190 1.00 81.56 71 VAL A N 1
ATOM 548 C CA . VAL A 1 71 ? -14.653 3.386 9.139 1.00 81.56 71 VAL A CA 1
ATOM 549 C C . VAL A 1 71 ? -15.029 4.381 10.234 1.00 81.56 71 VAL A C 1
ATOM 551 O O . VAL A 1 71 ? -14.165 4.888 10.941 1.00 81.56 71 VAL A O 1
ATOM 554 N N . LYS A 1 72 ? -16.323 4.710 10.326 1.00 69.88 72 LYS A N 1
ATOM 555 C CA . LYS A 1 72 ? -16.848 5.575 11.382 1.00 69.88 72 LYS A CA 1
ATOM 556 C C . LYS A 1 72 ? -16.882 4.784 12.680 1.00 69.88 72 LYS A C 1
ATOM 558 O O . LYS A 1 72 ? -17.828 4.041 12.924 1.00 69.88 72 LYS A O 1
ATOM 563 N N . ASP A 1 73 ? -15.823 4.935 13.453 1.00 80.19 73 ASP A N 1
ATOM 564 C CA . ASP A 1 73 ? -15.664 4.373 14.783 1.00 80.19 73 ASP A CA 1
ATOM 565 C C . ASP A 1 73 ? -15.046 5.458 15.671 1.00 80.19 73 ASP A C 1
ATOM 567 O O . ASP A 1 73 ? -14.096 6.123 15.258 1.00 80.19 73 ASP A O 1
ATOM 571 N N . ASP A 1 74 ? -15.615 5.663 16.857 1.00 84.56 74 ASP A N 1
ATOM 572 C CA . ASP A 1 74 ? -15.140 6.662 17.821 1.00 84.56 74 ASP A CA 1
ATOM 573 C C . ASP A 1 74 ? -13.967 6.125 18.668 1.00 84.56 74 ASP A C 1
ATOM 575 O O . ASP A 1 74 ? -13.349 6.869 19.436 1.00 84.56 74 ASP A O 1
ATOM 579 N N . ARG A 1 75 ? -13.644 4.831 18.537 1.00 88.50 75 ARG A N 1
ATOM 580 C CA . ARG A 1 75 ? -12.506 4.193 19.206 1.00 88.50 75 ARG A CA 1
ATOM 581 C C . ARG A 1 75 ? -11.163 4.733 18.686 1.00 88.50 75 ARG A C 1
ATOM 583 O O . ARG A 1 75 ? -11.015 4.989 17.489 1.00 88.50 75 ARG A O 1
ATOM 590 N N . PRO A 1 76 ? -10.133 4.851 19.549 1.00 89.81 76 PRO A N 1
ATOM 591 C CA . PRO A 1 76 ? -8.767 5.122 19.110 1.00 89.81 76 PRO A CA 1
ATOM 592 C C . PRO A 1 76 ? -8.301 4.117 18.054 1.00 89.81 76 PRO A C 1
ATOM 594 O O . PRO A 1 76 ? -8.654 2.941 18.106 1.00 89.81 76 PRO A O 1
ATOM 597 N N . ILE A 1 77 ? -7.464 4.558 17.117 1.00 90.56 77 ILE A N 1
ATOM 598 C CA . ILE A 1 77 ? -6.960 3.693 16.046 1.00 90.56 77 ILE A CA 1
ATOM 599 C C . ILE A 1 77 ? -5.568 3.146 16.363 1.00 90.56 77 ILE A C 1
ATOM 601 O O . ILE A 1 77 ? -4.680 3.879 16.801 1.00 90.56 77 ILE A O 1
ATOM 605 N N . PHE A 1 78 ? -5.350 1.872 16.047 1.00 89.94 78 PHE A N 1
ATOM 606 C CA . PHE A 1 78 ? -4.021 1.279 15.941 1.00 89.94 78 PHE A CA 1
ATOM 607 C C . PHE A 1 78 ? -3.863 0.685 14.541 1.00 89.94 78 PHE A C 1
ATOM 609 O O . PHE A 1 78 ? -4.475 -0.329 14.216 1.00 89.94 78 PHE A O 1
ATOM 616 N N . LEU A 1 79 ? -3.055 1.329 13.696 1.00 91.88 79 LEU A N 1
ATOM 617 C CA . LEU A 1 79 ? -2.810 0.893 12.322 1.00 91.88 79 LEU A CA 1
ATOM 618 C C . LEU A 1 79 ? -1.339 0.527 12.131 1.00 91.88 79 LEU A C 1
ATOM 620 O O . LEU A 1 79 ? -0.466 1.393 12.181 1.00 91.88 79 LEU A O 1
ATOM 624 N N . TYR A 1 80 ? -1.076 -0.744 11.844 1.00 92.25 80 TYR A N 1
ATOM 625 C CA . TYR A 1 80 ? 0.254 -1.243 11.523 1.00 92.25 80 TYR A CA 1
ATOM 626 C C . TYR A 1 80 ? 0.417 -1.435 10.010 1.00 92.25 80 TYR A C 1
ATOM 628 O O . TYR A 1 80 ? -0.261 -2.255 9.386 1.00 92.25 80 TYR A O 1
ATOM 636 N N . VAL A 1 81 ? 1.322 -0.658 9.406 1.00 96.12 81 VAL A N 1
ATOM 637 C CA . VAL A 1 81 ? 1.662 -0.745 7.977 1.00 96.12 81 VAL A CA 1
ATOM 638 C C . VAL A 1 81 ? 3.026 -1.418 7.827 1.00 96.12 81 VAL A C 1
ATOM 640 O O . VAL A 1 81 ? 4.073 -0.788 7.977 1.00 96.12 81 VAL A O 1
ATOM 643 N N . ALA A 1 82 ? 3.008 -2.714 7.536 1.00 94.69 82 ALA A N 1
ATOM 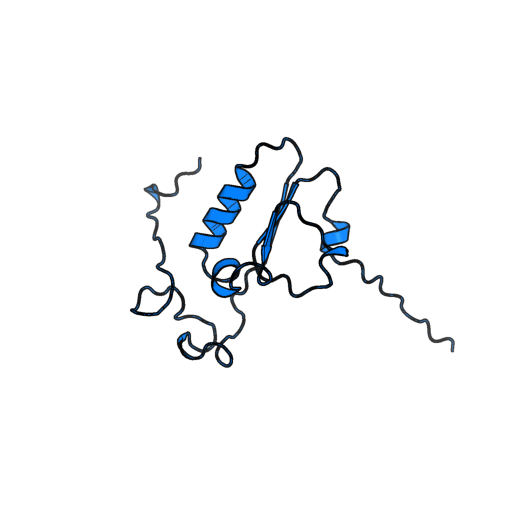644 C CA . ALA A 1 82 ? 4.183 -3.569 7.426 1.00 94.69 82 ALA A CA 1
ATOM 645 C C . ALA A 1 82 ? 4.697 -3.619 5.980 1.00 94.69 82 ALA A C 1
ATOM 647 O O . ALA A 1 82 ? 4.415 -4.562 5.228 1.00 94.69 82 ALA A O 1
ATOM 648 N N . PHE A 1 83 ? 5.447 -2.590 5.573 1.00 96.00 83 PHE A N 1
ATOM 649 C CA . PHE A 1 83 ? 6.072 -2.563 4.250 1.00 96.00 83 PHE A CA 1
ATOM 650 C C . PHE A 1 83 ? 6.928 -3.809 4.009 1.00 96.00 83 PHE A C 1
ATOM 652 O O . PHE A 1 83 ? 7.620 -4.311 4.895 1.00 96.00 83 PHE A O 1
ATOM 659 N N . TYR A 1 84 ? 6.876 -4.306 2.776 1.00 94.31 84 TYR A N 1
ATOM 660 C CA . TYR A 1 84 ? 7.729 -5.393 2.320 1.00 94.31 84 TYR A CA 1
ATOM 661 C C . TYR A 1 84 ? 8.988 -4.874 1.621 1.00 94.31 84 TYR A C 1
ATOM 663 O O . TYR A 1 84 ? 9.976 -5.598 1.524 1.00 94.31 84 TYR A O 1
ATOM 671 N N . ASP A 1 85 ? 8.994 -3.620 1.168 1.00 93.00 85 ASP A N 1
ATOM 672 C CA . ASP A 1 85 ? 10.235 -2.928 0.823 1.00 93.00 85 ASP A CA 1
ATOM 673 C C . ASP A 1 85 ? 11.086 -2.684 2.087 1.00 93.00 85 ASP A C 1
ATOM 675 O O . ASP A 1 85 ? 10.524 -2.385 3.141 1.00 93.00 85 ASP A O 1
ATOM 679 N N . PRO A 1 86 ? 12.430 -2.784 2.023 1.00 93.31 86 PRO A N 1
ATOM 680 C CA . PRO A 1 86 ? 13.273 -3.119 0.873 1.00 93.31 86 PRO A CA 1
ATOM 681 C C . PRO A 1 86 ? 13.716 -4.601 0.873 1.00 93.31 86 PRO A C 1
ATOM 683 O O . PRO A 1 86 ? 14.896 -4.914 0.704 1.00 93.31 86 PRO A O 1
ATOM 686 N N . HIS A 1 87 ? 12.807 -5.556 1.093 1.00 91.94 87 HIS A N 1
ATOM 687 C CA . HIS A 1 87 ? 13.160 -6.980 1.064 1.00 91.94 87 HIS A CA 1
ATOM 688 C C . HIS A 1 87 ? 13.624 -7.401 -0.341 1.00 91.94 87 HIS A C 1
ATOM 690 O O . HIS A 1 87 ? 13.083 -6.947 -1.351 1.00 91.94 87 HIS A O 1
ATOM 696 N N . ARG A 1 88 ? 14.589 -8.320 -0.437 1.00 89.56 88 ARG A N 1
ATOM 697 C CA . ARG A 1 88 ? 15.045 -8.862 -1.731 1.00 89.56 88 ARG A CA 1
ATOM 698 C C . ARG A 1 88 ? 13.961 -9.726 -2.383 1.00 89.56 88 ARG A C 1
ATOM 700 O O . ARG A 1 88 ? 13.271 -10.467 -1.687 1.00 89.56 88 ARG A O 1
ATOM 707 N N . CYS A 1 89 ? 13.832 -9.689 -3.707 1.00 84.38 89 CYS A N 1
ATOM 708 C CA . CYS A 1 89 ? 12.896 -10.549 -4.447 1.00 84.38 89 CYS A CA 1
ATOM 709 C C . CYS A 1 89 ? 13.538 -11.301 -5.619 1.00 84.38 89 CYS A C 1
ATOM 711 O O . CYS A 1 89 ? 12.838 -12.018 -6.322 1.00 84.38 89 CYS A O 1
ATOM 713 N N . GLY A 1 90 ? 14.850 -11.166 -5.843 1.00 78.81 90 GLY A N 1
ATOM 714 C CA . GLY A 1 90 ? 15.503 -11.701 -7.045 1.00 78.81 90 GLY A CA 1
ATOM 715 C C . GLY A 1 90 ? 15.335 -13.212 -7.264 1.00 78.81 90 GLY A C 1
ATOM 716 O O . GLY A 1 90 ? 15.372 -13.658 -8.404 1.00 78.81 90 GLY A O 1
ATOM 717 N N . HIS A 1 91 ? 15.111 -13.995 -6.202 1.00 82.69 91 HIS A N 1
ATOM 718 C CA . HIS A 1 91 ? 14.856 -15.434 -6.320 1.00 82.69 91 HIS A CA 1
ATOM 719 C C . HIS A 1 91 ? 13.399 -15.763 -6.682 1.00 82.69 91 HIS A C 1
ATOM 721 O O . HIS A 1 91 ? 13.154 -16.634 -7.508 1.00 82.69 91 HIS A O 1
ATOM 727 N N . SER A 1 92 ? 12.428 -15.070 -6.082 1.00 84.00 92 SER A N 1
ATOM 728 C CA . SER A 1 92 ? 11.001 -15.341 -6.295 1.00 84.00 92 SER A CA 1
ATOM 729 C C . SER A 1 92 ? 10.423 -14.604 -7.504 1.00 84.00 92 SER A C 1
ATOM 731 O O . SER A 1 92 ? 9.452 -15.060 -8.100 1.00 84.00 92 SER A O 1
ATOM 733 N N . GLN A 1 93 ? 10.980 -13.440 -7.838 1.00 86.31 93 GLN A N 1
ATOM 734 C CA . GLN A 1 93 ? 10.470 -12.504 -8.840 1.00 86.31 93 GLN A CA 1
ATOM 735 C C . GLN A 1 93 ? 11.635 -11.800 -9.561 1.00 86.31 93 GLN A C 1
ATOM 737 O O . GLN A 1 93 ? 11.827 -10.586 -9.419 1.00 86.31 93 GLN A O 1
ATOM 742 N N . PRO A 1 94 ? 12.445 -12.550 -10.328 1.00 89.31 94 PRO A N 1
ATOM 743 C CA . PRO A 1 94 ? 13.654 -12.031 -10.969 1.00 89.31 94 PRO A CA 1
ATOM 744 C C . PRO A 1 94 ? 13.379 -10.882 -11.950 1.00 89.31 94 PRO A C 1
ATOM 746 O O . PRO A 1 94 ? 14.226 -10.005 -12.125 1.00 89.31 94 PRO A O 1
ATOM 749 N N . GLN A 1 95 ? 12.186 -10.835 -12.553 1.00 90.94 95 GLN A N 1
ATOM 750 C CA . GLN A 1 95 ? 11.780 -9.783 -13.487 1.00 90.94 95 GLN A CA 1
ATOM 751 C C . GLN A 1 95 ? 11.770 -8.385 -12.853 1.00 90.94 95 GLN A C 1
ATOM 753 O O . GLN A 1 95 ? 11.969 -7.394 -13.556 1.00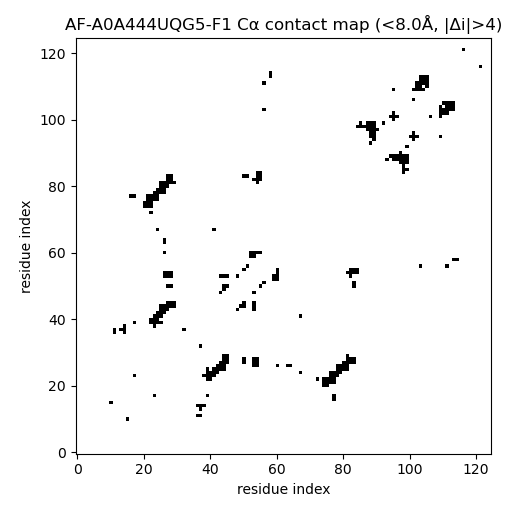 90.94 95 GLN A O 1
ATOM 758 N N . TYR A 1 96 ? 11.594 -8.298 -11.528 1.00 90.94 96 TYR A N 1
ATOM 759 C CA . TYR A 1 96 ? 11.596 -7.025 -10.809 1.00 90.94 96 TYR A CA 1
ATOM 760 C C . TYR A 1 96 ? 12.978 -6.614 -10.286 1.00 90.94 96 TYR A C 1
ATOM 762 O O . TYR A 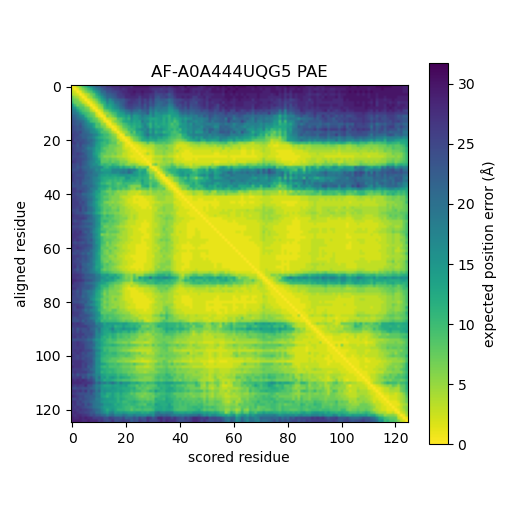1 96 ? 13.079 -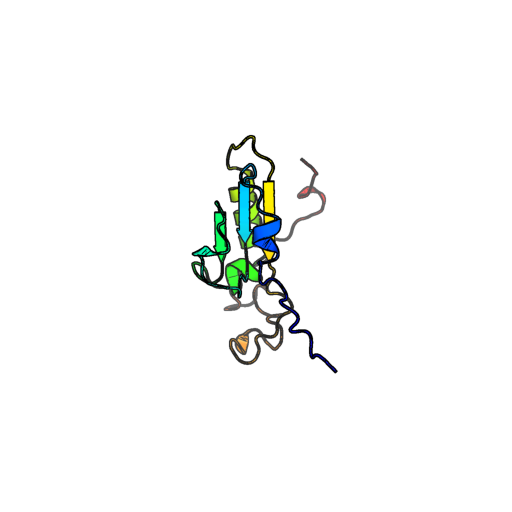5.587 -9.615 1.00 90.94 96 TYR A O 1
ATOM 770 N N . ARG A 1 97 ? 14.033 -7.364 -10.648 1.00 89.50 97 ARG A N 1
ATOM 771 C CA . ARG A 1 97 ? 15.417 -7.245 -10.158 1.00 89.50 97 ARG A CA 1
ATOM 772 C C . ARG A 1 97 ? 15.561 -7.541 -8.656 1.00 89.50 97 ARG A C 1
ATOM 774 O O . ARG A 1 97 ? 14.672 -8.102 -8.026 1.00 89.50 97 ARG A O 1
ATOM 781 N N . THR A 1 98 ? 16.739 -7.276 -8.095 1.00 91.88 98 THR A N 1
ATOM 782 C CA . THR A 1 98 ? 17.179 -7.805 -6.796 1.00 91.88 98 THR A CA 1
ATOM 783 C C . THR A 1 98 ? 16.291 -7.362 -5.636 1.00 91.88 98 THR A C 1
ATOM 785 O O . THR A 1 98 ? 16.048 -8.162 -4.727 1.00 91.88 98 THR A O 1
ATOM 788 N N . PHE A 1 99 ? 15.792 -6.129 -5.670 1.00 92.31 99 PHE A N 1
ATOM 789 C CA . PHE A 1 99 ? 15.038 -5.484 -4.594 1.00 92.31 99 PHE A CA 1
ATOM 790 C C . PHE A 1 99 ? 13.615 -5.096 -5.002 1.00 92.31 99 PHE A C 1
ATOM 792 O O . PHE A 1 99 ? 12.981 -4.301 -4.317 1.00 92.31 99 PHE A O 1
ATOM 799 N N . SER A 1 100 ? 13.095 -5.672 -6.085 1.00 89.62 100 SER A N 1
ATOM 800 C CA . SER A 1 100 ? 11.833 -5.249 -6.700 1.00 89.62 100 SER A CA 1
ATOM 801 C C . SER A 1 100 ? 11.851 -3.819 -7.244 1.00 89.62 100 SER A C 1
ATOM 803 O O . SER A 1 100 ? 10.787 -3.255 -7.473 1.00 89.62 100 SER A O 1
ATOM 805 N N . GLU A 1 101 ? 13.016 -3.222 -7.505 1.00 88.25 101 GLU A N 1
ATOM 806 C CA . GLU A 1 101 ? 13.124 -1.818 -7.921 1.00 88.25 101 GLU A CA 1
ATOM 807 C C . GLU A 1 101 ? 12.454 -1.515 -9.273 1.00 88.25 101 GLU A C 1
ATOM 809 O O . GLU A 1 101 ? 12.183 -0.359 -9.592 1.00 88.25 101 GLU A O 1
ATOM 814 N N . LYS A 1 102 ? 12.169 -2.546 -10.079 1.00 92.69 102 LYS A N 1
ATOM 815 C CA . LYS A 1 102 ? 11.375 -2.387 -11.301 1.00 92.69 102 LYS A CA 1
ATOM 816 C C . LYS A 1 102 ? 9.871 -2.490 -11.074 1.00 92.69 102 LYS A C 1
ATOM 818 O O . LYS A 1 102 ? 9.120 -1.998 -11.906 1.00 92.69 102 LYS A O 1
ATOM 823 N N . PHE A 1 103 ? 9.406 -3.111 -9.993 1.00 93.06 103 PHE A N 1
ATOM 824 C CA . PHE A 1 103 ? 7.975 -3.257 -9.747 1.00 93.06 103 PHE A CA 1
ATOM 825 C C . PHE A 1 103 ? 7.336 -1.888 -9.501 1.00 93.06 103 PHE A C 1
ATOM 827 O O . PHE A 1 103 ? 7.680 -1.189 -8.554 1.00 93.06 103 PHE A O 1
ATOM 834 N N . GLY A 1 104 ? 6.372 -1.512 -10.333 1.00 90.88 104 GLY A N 1
ATOM 835 C CA . GLY A 1 104 ? 5.703 -0.224 -10.220 1.00 90.88 104 GLY A CA 1
ATOM 836 C C . GLY A 1 104 ? 6.379 0.923 -10.962 1.00 90.88 104 GLY A C 1
ATOM 837 O O . GLY A 1 104 ? 5.951 2.055 -10.787 1.00 90.88 104 GLY A O 1
ATOM 838 N N . ASN A 1 105 ? 7.425 0.681 -11.760 1.00 91.00 105 ASN A N 1
ATOM 839 C CA . ASN A 1 105 ? 8.212 1.758 -12.382 1.00 91.00 105 ASN A CA 1
ATOM 840 C C . ASN A 1 105 ? 7.564 2.388 -13.635 1.00 91.00 105 ASN A C 1
ATOM 842 O O . ASN A 1 105 ? 8.115 3.325 -14.205 1.00 91.00 105 ASN A O 1
ATOM 846 N N . GLY A 1 106 ? 6.419 1.870 -14.087 1.00 88.56 106 GLY A N 1
ATOM 847 C CA . GLY A 1 106 ? 5.718 2.346 -15.281 1.00 88.56 106 GLY A CA 1
ATOM 848 C C . GLY A 1 106 ? 6.111 1.675 -16.603 1.00 88.56 106 GLY A C 1
ATOM 849 O O . GLY A 1 106 ? 5.380 1.854 -17.582 1.00 88.56 106 GLY A O 1
ATOM 850 N N . GLU A 1 107 ? 7.182 0.874 -16.643 1.00 91.06 107 GLU A N 1
ATOM 851 C CA . GLU A 1 107 ? 7.532 0.046 -17.806 1.00 91.06 107 GLU A CA 1
ATOM 852 C C . GLU A 1 107 ? 6.455 -1.028 -18.065 1.00 91.06 107 GLU A C 1
ATOM 854 O O . GLU A 1 107 ? 5.725 -1.462 -17.166 1.00 91.06 107 GLU A O 1
ATOM 859 N N . SER A 1 108 ? 6.357 -1.484 -19.317 1.00 90.19 108 SER A N 1
ATOM 860 C CA . SER A 1 108 ? 5.404 -2.533 -19.694 1.00 90.19 108 SER A CA 1
ATOM 861 C C . SER A 1 108 ? 5.653 -3.818 -18.897 1.00 90.19 108 SER A C 1
ATOM 863 O O . SER A 1 108 ? 6.786 -4.283 -18.784 1.00 90.19 108 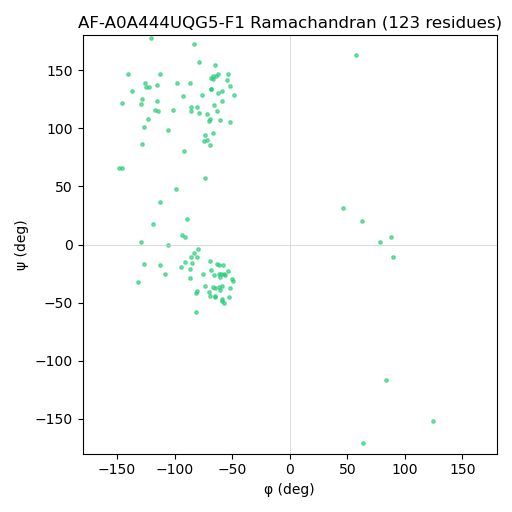SER A O 1
ATOM 865 N N . GLY A 1 109 ? 4.587 -4.390 -18.332 1.00 87.62 109 GLY A N 1
ATOM 866 C CA . GLY A 1 109 ? 4.652 -5.629 -17.553 1.00 87.62 109 GLY A CA 1
ATOM 867 C C . GLY A 1 109 ? 5.158 -5.481 -16.114 1.00 87.62 109 GLY A C 1
ATOM 868 O O . GLY A 1 109 ? 5.221 -6.479 -15.402 1.00 87.62 109 GLY A O 1
ATOM 869 N N . MET A 1 110 ? 5.464 -4.267 -15.641 1.00 91.44 110 MET A N 1
ATOM 870 C CA . MET A 1 110 ? 6.023 -4.051 -14.299 1.00 91.44 110 MET A CA 1
ATOM 871 C C . MET A 1 110 ? 4.980 -3.851 -13.188 1.00 91.44 110 MET A C 1
ATOM 873 O O . MET A 1 110 ? 5.278 -3.325 -12.119 1.00 91.44 110 MET A O 1
ATOM 877 N N . GLY A 1 111 ? 3.748 -4.315 -13.399 1.00 86.56 111 GLY A N 1
ATOM 878 C CA . GLY A 1 111 ? 2.691 -4.271 -12.394 1.00 86.56 111 GLY A CA 1
ATOM 879 C C . GLY A 1 111 ? 1.964 -2.929 -12.349 1.00 86.56 111 GLY A C 1
ATOM 880 O O . GLY A 1 111 ? 1.251 -2.582 -13.288 1.00 86.56 111 GLY A O 1
ATOM 881 N N . TRP A 1 112 ? 2.064 -2.216 -11.224 1.00 84.00 112 TRP A N 1
ATOM 882 C CA . TRP A 1 112 ? 1.327 -0.966 -11.005 1.00 84.00 112 TRP A CA 1
ATOM 883 C C . TRP A 1 11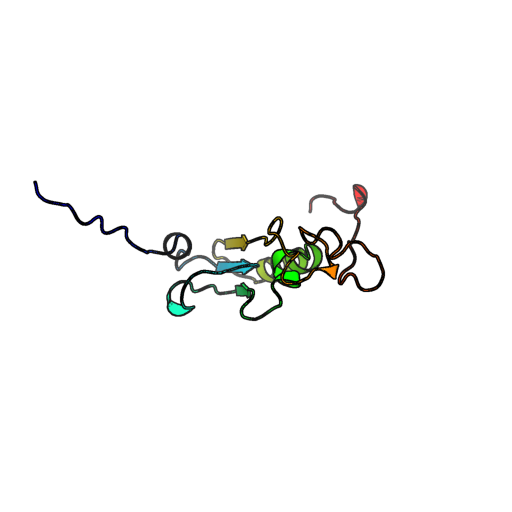2 ? 2.037 0.245 -11.631 1.00 84.00 112 TRP A C 1
ATOM 885 O O . TRP A 1 112 ? 3.145 0.131 -12.151 1.00 84.00 112 TRP A O 1
ATOM 895 N N . LYS A 1 113 ? 1.383 1.410 -11.623 1.00 84.25 113 LYS A N 1
ATOM 896 C CA . LYS A 1 113 ? 1.984 2.671 -12.074 1.00 84.25 113 LYS A CA 1
ATOM 897 C C . LYS A 1 113 ? 1.951 3.698 -10.947 1.00 84.25 113 LYS A C 1
ATOM 899 O O . LYS A 1 113 ? 0.899 3.821 -10.311 1.00 84.25 113 LYS A O 1
ATOM 904 N N . PRO A 1 114 ? 3.048 4.433 -10.707 1.00 81.38 114 PRO A N 1
ATOM 905 C CA . PRO A 1 114 ? 3.086 5.424 -9.658 1.00 81.38 114 PRO A CA 1
ATOM 906 C C . PRO A 1 114 ? 2.176 6.590 -10.009 1.00 81.38 114 PRO A C 1
ATOM 908 O O . PRO A 1 114 ? 2.190 7.099 -11.128 1.00 81.38 114 PRO A O 1
ATOM 911 N N . GLN A 1 115 ? 1.372 7.009 -9.037 1.00 83.06 115 GLN A N 1
ATOM 912 C CA . GLN A 1 115 ? 0.682 8.283 -9.122 1.00 83.06 115 GLN A CA 1
ATOM 913 C C . GLN A 1 115 ? 1.625 9.357 -8.587 1.00 83.06 115 GLN A C 1
ATOM 915 O O . GLN A 1 115 ? 1.978 9.342 -7.408 1.00 83.06 115 GLN A O 1
ATOM 920 N N . HIS A 1 116 ? 2.034 10.268 -9.463 1.00 84.38 116 HIS A N 1
ATOM 921 C CA . HIS A 1 116 ? 2.824 11.432 -9.089 1.00 84.38 116 HIS A CA 1
ATOM 922 C C . HIS A 1 116 ? 1.894 12.560 -8.657 1.00 84.38 116 HIS A C 1
ATOM 924 O O . HIS A 1 116 ? 0.851 12.770 -9.277 1.00 84.38 116 HIS A O 1
ATOM 930 N N . TYR A 1 117 ? 2.287 13.262 -7.599 1.00 81.94 117 TYR A N 1
ATOM 931 C CA . TYR A 1 117 ? 1.587 14.442 -7.115 1.00 81.94 117 TYR A CA 1
ATOM 932 C C . TYR A 1 117 ? 2.493 15.657 -7.279 1.00 81.94 117 TYR A C 1
ATOM 934 O O . TYR A 1 117 ? 3.687 15.578 -6.982 1.00 81.94 117 TYR A O 1
ATOM 942 N N . THR A 1 118 ? 1.935 16.770 -7.741 1.00 88.94 118 THR A N 1
ATOM 943 C CA . THR A 1 118 ? 2.575 18.080 -7.602 1.00 88.94 118 THR A CA 1
ATOM 944 C C . THR A 1 118 ? 2.358 18.596 -6.176 1.00 88.94 118 THR A C 1
ATOM 946 O O . THR A 1 118 ? 1.409 18.160 -5.517 1.00 88.94 118 THR A O 1
ATOM 949 N N . PRO A 1 119 ? 3.200 19.507 -5.661 1.00 87.12 119 PRO A N 1
ATOM 950 C CA . PRO A 1 119 ? 3.011 20.079 -4.326 1.00 87.12 119 PRO A CA 1
ATOM 951 C C . PRO A 1 119 ? 1.600 20.642 -4.091 1.00 87.12 119 PRO A C 1
ATOM 953 O O . PRO A 1 119 ? 1.026 20.449 -3.023 1.00 87.12 119 PRO A O 1
ATOM 956 N N . GLU A 1 120 ? 0.998 21.253 -5.111 1.00 88.12 120 GLU A N 1
ATOM 957 C CA . GLU A 1 120 ? -0.353 21.828 -5.059 1.00 88.12 120 GLU A CA 1
ATOM 958 C C . GLU A 1 120 ? -1.437 20.754 -4.874 1.00 88.12 120 GLU A C 1
ATOM 960 O O . GLU A 1 120 ? -2.496 21.026 -4.315 1.00 88.12 120 GLU A O 1
ATOM 965 N N . GLN A 1 121 ? -1.175 19.519 -5.312 1.00 85.00 121 GLN A N 1
ATOM 966 C CA . GLN A 1 121 ? -2.087 18.384 -5.149 1.00 85.00 121 GLN A CA 1
ATOM 967 C C . GLN A 1 121 ? -2.018 17.752 -3.749 1.00 85.00 121 GLN A C 1
ATOM 969 O O . GLN A 1 121 ? -2.859 16.909 -3.433 1.00 85.00 121 GLN A O 1
ATOM 974 N N . VAL A 1 122 ? -1.034 18.125 -2.920 1.00 80.69 122 VAL A N 1
ATOM 975 C CA . VAL A 1 122 ? -0.805 17.578 -1.566 1.00 80.69 122 VAL A CA 1
ATOM 976 C C . VAL A 1 122 ? -1.060 18.646 -0.497 1.00 80.69 122 VAL A C 1
ATOM 978 O O . VAL A 1 122 ? -0.365 18.723 0.514 1.00 80.69 122 VAL A O 1
ATOM 981 N N . GLN A 1 123 ? -2.054 19.508 -0.712 1.00 71.44 123 GLN A N 1
ATOM 982 C CA . GLN A 1 123 ? -2.464 20.458 0.317 1.00 71.44 123 GLN A CA 1
ATOM 983 C C . GLN A 1 123 ? -2.973 19.689 1.546 1.00 71.44 123 GLN A C 1
ATOM 985 O O . GLN A 1 123 ? -3.765 18.753 1.414 1.00 71.44 123 GLN A O 1
ATOM 990 N N . ALA A 1 124 ? -2.473 20.051 2.730 1.00 57.56 124 ALA A N 1
ATOM 991 C CA . ALA A 1 124 ? -2.956 19.495 3.986 1.00 57.56 124 ALA A CA 1
ATOM 992 C C . ALA A 1 124 ? -4.460 19.787 4.103 1.00 57.56 124 ALA A C 1
ATOM 994 O O . ALA A 1 124 ? -4.868 20.942 3.971 1.00 57.56 124 ALA A O 1
ATOM 995 N N . LEU A 1 125 ? -5.251 18.722 4.266 1.00 45.94 125 LEU A N 1
ATOM 996 C CA . LEU A 1 125 ? -6.667 18.797 4.626 1.00 45.94 125 LEU A CA 1
ATOM 997 C C . LEU A 1 125 ? -6.840 19.517 5.965 1.00 45.94 125 LEU A C 1
ATOM 999 O O . LEU A 1 125 ? -6.008 19.261 6.866 1.00 45.94 125 LEU A O 1
#

Sequence (125 aa):
MHSGTCYLSHVPFTAGLHLPESTGGFIGKKHAGPETVDPFDFARTEENISVLQVGRNITKIKLLVRQFLHVKDDRPIFLYVAFYDPHRCGHSQPQYRTFSEKFGNGESGMGWKPQHYTPEQVQAL